Protein AF-A0A0R3VXF5-F1 (afdb_monomer_lite)

Foldseek 3Di:
DDDPPPVVVVVVVVVVVVCVVCVVVVVVVVVVVVVVVCCLPPPDDPVRNVVVVVVVVVVVVVCVVDPVVVVVVVVVVVVVVVVVVVVVVVVVLVVVLVVLVVPQDDDDPSVVVSVVVNLVSVLVVLVVCLVVPVVSCVCDVDVVSVVVVD

Sequence (150 aa):
MARHGGQAATHLEHQGCVIKLIYIYLIVFILAYAVVSCVYYFVLTADQQKQFESVVLYVFDFQQVIKVSFILGFYVQLVFSRFWEQFNSVPRIFTPTLAVAGAIQGEGRARAIRRTCERCMNANFIIEASRLCVAAKKRFPTTQHLAQAG

InterPro domains:
  IPR000615 Bestrophin [PTHR10736] (13-150)
  IPR021134 Bestrophin-like [PF01062] (13-150)

pLDDT: mean 84.78, std 11.74, range [46.62, 97.31]

Radius of gyration: 28.04 Å; chains: 1; bounding box: 59×54×79 Å

Secondary structure (DSSP, 8-state):
---SSHHHHHHHHHHHHHHHHHHHHHHHHHHHHHHHHHHHHHT--HHHHHHHHHHHHHHHHHHHHS-HHHHHHHHHHHHHHHHHHHHHHSHHHHHHHHHHHHHS-SSTHHHHHHHHHHHHHHHHHHHHHHHH-HHHHHH-SSHHHHHHH-

Structure (mmCIF, N/CA/C/O backbone):
data_AF-A0A0R3VXF5-F1
#
_entry.id   AF-A0A0R3VXF5-F1
#
loop_
_atom_site.group_PDB
_atom_site.id
_atom_site.type_symbol
_atom_site.label_atom_id
_atom_site.label_alt_id
_atom_site.label_comp_id
_atom_site.label_asym_id
_atom_site.label_entity_id
_atom_site.label_seq_id
_atom_site.pdbx_PDB_ins_code
_atom_site.Cartn_x
_atom_site.Cartn_y
_atom_site.Cartn_z
_atom_site.occupancy
_atom_site.B_iso_or_equiv
_atom_site.auth_seq_id
_atom_site.auth_comp_id
_atom_site.auth_asym_id
_atom_site.auth_atom_id
_atom_site.pdbx_PDB_model_num
ATOM 1 N N . MET A 1 1 ? 0.993 42.112 -11.423 1.00 46.62 1 MET A N 1
ATOM 2 C CA . MET A 1 1 ? -0.363 41.746 -10.957 1.00 46.62 1 MET A CA 1
ATOM 3 C C . MET A 1 1 ? -0.643 40.311 -11.401 1.00 46.62 1 MET A C 1
ATOM 5 O O . MET A 1 1 ? -0.413 40.017 -12.563 1.00 46.62 1 MET A O 1
ATOM 9 N N . ALA A 1 2 ? -1.089 39.460 -10.469 1.00 50.81 2 ALA A N 1
ATOM 10 C CA . ALA A 1 2 ? -1.597 38.085 -10.632 1.00 50.81 2 ALA A CA 1
ATOM 11 C C . ALA A 1 2 ? -0.622 36.936 -10.999 1.00 50.81 2 ALA A C 1
ATOM 13 O O . ALA A 1 2 ? -0.356 36.682 -12.168 1.00 50.81 2 ALA A O 1
ATOM 14 N N . ARG A 1 3 ? -0.233 36.139 -9.983 1.00 48.44 3 ARG A N 1
ATOM 15 C CA . ARG A 1 3 ? -0.295 34.653 -10.002 1.00 48.44 3 ARG A CA 1
ATOM 16 C C . ARG A 1 3 ? -0.059 34.035 -8.603 1.00 48.44 3 ARG A C 1
ATOM 18 O O . ARG A 1 3 ? 0.798 33.186 -8.421 1.00 48.44 3 ARG A O 1
ATOM 25 N N . HIS A 1 4 ? -0.849 34.437 -7.601 1.00 51.50 4 HIS A N 1
ATOM 26 C CA . HIS A 1 4 ? -0.850 33.792 -6.269 1.00 51.50 4 HIS A CA 1
ATOM 27 C C . HIS A 1 4 ? -1.860 32.627 -6.132 1.00 51.50 4 HIS A C 1
ATOM 29 O O . HIS A 1 4 ? -1.844 31.925 -5.131 1.00 51.50 4 HIS A O 1
ATOM 35 N N . GLY A 1 5 ? -2.711 32.369 -7.137 1.00 53.88 5 GLY A N 1
ATOM 36 C CA . GLY A 1 5 ? -3.764 31.338 -7.069 1.00 53.88 5 GLY A CA 1
ATOM 37 C C . GLY A 1 5 ? -3.374 29.923 -7.529 1.00 53.88 5 GLY A C 1
ATOM 38 O O . GLY A 1 5 ? -4.166 29.001 -7.376 1.00 53.88 5 GLY A O 1
ATOM 39 N N . GLY A 1 6 ? -2.179 29.725 -8.101 1.00 53.75 6 GLY A N 1
ATOM 40 C CA . GLY A 1 6 ? -1.786 28.439 -8.707 1.00 53.75 6 GLY A CA 1
ATOM 41 C C . GLY A 1 6 ? -1.271 27.382 -7.722 1.00 53.75 6 GLY A C 1
ATOM 42 O O . GLY A 1 6 ? -1.463 26.194 -7.949 1.00 53.75 6 GLY A O 1
ATOM 43 N N . GLN A 1 7 ? -0.651 27.797 -6.613 1.00 53.81 7 GLN A N 1
ATOM 44 C CA . GLN A 1 7 ? -0.104 26.871 -5.607 1.00 53.81 7 GLN A CA 1
ATOM 45 C C . GLN A 1 7 ? -1.183 26.276 -4.691 1.00 53.81 7 GLN A C 1
ATOM 47 O O . GLN A 1 7 ? -1.013 25.177 -4.171 1.00 53.81 7 GLN A O 1
ATOM 52 N N . ALA A 1 8 ? -2.309 26.973 -4.511 1.00 55.19 8 ALA A N 1
ATOM 53 C CA . ALA A 1 8 ? -3.413 26.479 -3.692 1.00 55.19 8 ALA A CA 1
ATOM 54 C C . ALA A 1 8 ? -4.160 25.317 -4.371 1.00 55.19 8 ALA A C 1
ATOM 56 O O . ALA A 1 8 ? -4.530 24.353 -3.706 1.00 55.19 8 ALA A O 1
ATOM 57 N N . ALA A 1 9 ? -4.335 25.369 -5.696 1.00 55.75 9 ALA A N 1
ATOM 58 C CA . ALA A 1 9 ? -5.044 24.331 -6.445 1.00 55.75 9 ALA A CA 1
ATOM 59 C C . ALA A 1 9 ? -4.281 22.996 -6.464 1.00 55.75 9 ALA A C 1
ATOM 61 O O . ALA A 1 9 ? -4.872 21.945 -6.219 1.00 55.75 9 ALA A O 1
ATOM 62 N N . THR A 1 10 ? -2.958 23.032 -6.658 1.00 55.94 10 THR A N 1
ATOM 63 C CA . THR A 1 10 ? -2.137 21.813 -6.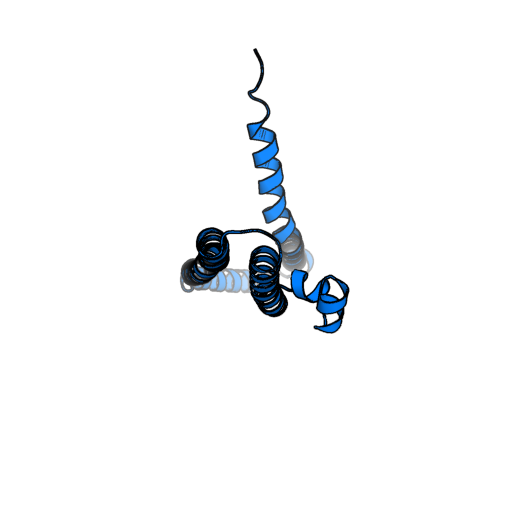655 1.00 55.94 10 THR A CA 1
ATOM 64 C C . THR A 1 10 ? -2.102 21.158 -5.277 1.00 55.94 10 THR A C 1
ATOM 66 O O . THR A 1 10 ? -2.159 19.934 -5.188 1.00 55.94 10 THR A O 1
ATOM 69 N N . HIS A 1 11 ? -2.077 21.935 -4.190 1.00 52.47 11 HIS A N 1
ATOM 70 C CA . HIS A 1 11 ? -2.110 21.376 -2.837 1.00 52.47 11 HIS A CA 1
ATOM 71 C C . HIS A 1 11 ? -3.432 20.638 -2.557 1.00 52.47 11 HIS A C 1
ATOM 73 O O . HIS A 1 11 ? -3.422 19.575 -1.941 1.00 52.47 11 HIS A O 1
ATOM 79 N N . LEU A 1 12 ? -4.563 21.145 -3.061 1.00 54.62 12 LEU A N 1
ATOM 80 C CA . LEU A 1 12 ? -5.878 20.520 -2.880 1.00 54.62 12 LEU A CA 1
ATOM 81 C C . LEU A 1 12 ? -6.030 19.209 -3.669 1.00 54.62 12 LEU A C 1
ATOM 83 O O . LEU A 1 12 ? -6.577 18.243 -3.136 1.00 54.62 12 LEU A O 1
ATOM 87 N N . GLU A 1 13 ? -5.493 19.129 -4.890 1.00 59.06 13 GLU A N 1
ATOM 88 C CA . GLU A 1 13 ? -5.528 17.890 -5.686 1.00 59.06 13 GLU A CA 1
ATOM 89 C C . GLU A 1 13 ? -4.752 16.742 -5.019 1.00 59.06 13 GLU A C 1
ATOM 91 O O . GLU A 1 13 ? -5.210 15.597 -5.011 1.00 59.06 13 GLU A O 1
ATOM 96 N N . HIS A 1 14 ? -3.609 17.040 -4.391 1.00 57.66 14 HIS A N 1
ATOM 97 C CA . HIS A 1 14 ? -2.786 16.026 -3.723 1.00 57.66 14 HIS A CA 1
ATOM 98 C C . HIS A 1 14 ? -3.390 15.571 -2.385 1.00 57.66 14 HIS A C 1
ATOM 100 O O . HIS A 1 14 ? -3.368 14.379 -2.070 1.00 57.66 14 HIS A O 1
ATOM 106 N N . GLN A 1 15 ? -3.993 16.491 -1.624 1.00 54.44 15 GLN A N 1
ATOM 107 C CA . GLN A 1 15 ? -4.691 16.179 -0.367 1.00 54.44 15 GLN A CA 1
ATOM 108 C C . GLN A 1 15 ? -5.935 15.304 -0.607 1.00 54.44 15 GLN A C 1
ATOM 110 O O . GLN A 1 15 ? -6.262 14.441 0.211 1.00 54.44 15 GLN A O 1
ATOM 115 N N . GLY A 1 16 ? -6.579 15.444 -1.770 1.00 61.41 16 GLY A N 1
ATOM 116 C CA . GLY A 1 16 ? -7.698 14.595 -2.175 1.00 61.41 16 GLY A CA 1
ATOM 117 C C . GLY A 1 16 ? -7.328 13.119 -2.367 1.00 61.41 16 GLY A C 1
ATOM 118 O O . GLY A 1 16 ? -8.167 12.252 -2.140 1.00 61.41 16 GLY A O 1
ATOM 119 N N . CYS A 1 17 ? -6.082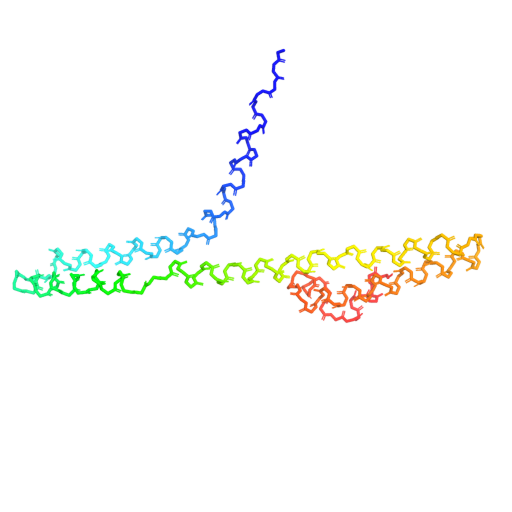 12.798 -2.730 1.00 72.81 17 CYS A N 1
ATOM 120 C CA . CYS A 1 17 ? -5.665 11.421 -3.015 1.00 72.81 17 CYS A CA 1
ATOM 121 C C . CYS A 1 17 ? -5.598 10.547 -1.751 1.00 72.81 17 CYS A C 1
ATOM 123 O O . CYS A 1 17 ? -6.155 9.448 -1.725 1.00 72.81 17 CYS A O 1
ATOM 125 N N . VAL A 1 18 ? -4.977 11.051 -0.679 1.00 83.06 18 VAL A N 1
ATOM 126 C CA . VAL A 1 18 ? -4.843 10.299 0.584 1.00 83.06 18 VAL A CA 1
ATOM 127 C C . VAL A 1 18 ? -6.204 10.129 1.255 1.00 83.06 18 VAL A C 1
ATOM 129 O O . VAL A 1 18 ? -6.552 9.026 1.676 1.00 83.06 18 VAL A O 1
ATOM 132 N N . ILE A 1 19 ? -7.015 11.193 1.283 1.00 83.94 19 ILE A N 1
ATOM 133 C CA . ILE A 1 19 ? -8.373 11.136 1.836 1.00 83.94 19 ILE A CA 1
ATOM 134 C C . ILE A 1 19 ? -9.225 10.139 1.038 1.00 83.94 19 ILE A C 1
ATOM 136 O O . ILE A 1 19 ? -9.903 9.303 1.628 1.00 83.94 19 ILE A O 1
ATOM 140 N N . LYS A 1 20 ? -9.122 10.133 -0.298 1.00 85.88 20 LYS A N 1
ATOM 141 C CA . LYS A 1 20 ? -9.811 9.162 -1.165 1.00 85.88 20 LYS A CA 1
ATOM 142 C C . LYS A 1 20 ? -9.334 7.716 -0.974 1.00 85.88 20 LYS A C 1
ATOM 144 O O . LYS A 1 20 ? -10.082 6.797 -1.295 1.00 85.88 20 LYS A O 1
ATOM 149 N N . LEU A 1 21 ? -8.133 7.490 -0.444 1.00 86.81 21 LEU A N 1
ATOM 150 C CA . LEU A 1 21 ? -7.652 6.150 -0.104 1.00 86.81 21 LEU A CA 1
ATOM 151 C C . LEU A 1 21 ? -8.198 5.667 1.250 1.00 86.81 21 LEU A C 1
ATOM 153 O O . LEU A 1 21 ? -8.519 4.489 1.393 1.00 86.81 21 LEU A O 1
ATOM 157 N N . ILE A 1 22 ? -8.328 6.567 2.230 1.00 93.00 22 ILE A N 1
ATOM 158 C CA . ILE A 1 22 ? -8.699 6.205 3.606 1.00 93.00 22 ILE A CA 1
ATOM 159 C C . ILE A 1 22 ? -10.200 6.344 3.916 1.00 93.00 22 ILE A C 1
ATOM 161 O O . ILE A 1 22 ? -10.668 5.771 4.898 1.00 93.00 22 ILE A O 1
ATOM 165 N N . TYR A 1 23 ? -10.978 7.062 3.093 1.00 91.50 23 TYR A N 1
ATOM 166 C CA . TYR A 1 23 ? -12.364 7.418 3.437 1.00 91.50 23 TYR A CA 1
ATOM 167 C C . TYR A 1 23 ? -13.268 6.208 3.720 1.00 91.50 23 TYR A C 1
ATOM 169 O O . TYR A 1 23 ? -14.090 6.277 4.628 1.00 91.50 23 TYR A O 1
ATOM 177 N N . ILE A 1 24 ? -13.104 5.091 2.996 1.00 92.44 24 ILE A N 1
ATOM 178 C CA . ILE A 1 24 ? -13.904 3.873 3.224 1.00 92.44 24 ILE A CA 1
ATOM 179 C C . ILE A 1 24 ? -13.645 3.334 4.633 1.00 92.44 24 ILE A C 1
ATOM 181 O O . ILE A 1 24 ? -14.587 3.029 5.358 1.00 92.44 24 ILE A O 1
ATOM 185 N N . TYR A 1 25 ? -12.377 3.274 5.045 1.00 94.31 25 TYR A N 1
ATOM 186 C CA . TYR A 1 25 ? -11.994 2.813 6.378 1.00 94.31 25 TYR A CA 1
ATOM 187 C C . TYR A 1 25 ? -12.520 3.746 7.472 1.00 94.31 25 TYR A C 1
ATOM 189 O O . TYR A 1 25 ? -13.001 3.267 8.495 1.00 94.31 25 TYR A O 1
ATOM 197 N N . LEU A 1 26 ? -12.498 5.065 7.242 1.00 93.06 26 LEU A N 1
ATOM 198 C CA . LEU A 1 26 ? -13.064 6.044 8.176 1.00 93.06 26 LEU A CA 1
ATOM 199 C C . LEU A 1 26 ? -14.578 5.885 8.335 1.00 93.06 26 LEU A C 1
ATOM 201 O O . LEU A 1 26 ? -15.071 5.896 9.458 1.00 93.06 26 LEU A O 1
ATOM 205 N N . ILE A 1 27 ? -15.316 5.702 7.237 1.00 95.44 27 ILE A N 1
ATOM 206 C CA . ILE A 1 27 ? -16.767 5.484 7.292 1.00 95.44 27 ILE A CA 1
ATOM 207 C C . ILE A 1 27 ? -17.079 4.203 8.067 1.00 95.44 27 ILE A C 1
ATOM 209 O O . ILE A 1 27 ? -17.914 4.226 8.966 1.00 95.44 27 ILE A O 1
ATOM 213 N N . VAL A 1 28 ? -16.384 3.103 7.766 1.00 96.62 28 VAL A N 1
ATOM 214 C CA . VAL A 1 28 ? -16.557 1.834 8.489 1.00 96.62 28 VAL A CA 1
ATOM 215 C C . VAL A 1 28 ? -16.249 2.005 9.980 1.00 96.62 28 VAL A C 1
ATOM 217 O O . VAL A 1 28 ? -17.002 1.504 10.812 1.00 96.62 28 VAL A O 1
ATOM 220 N N . PHE A 1 29 ? -15.200 2.754 10.332 1.00 95.25 29 PHE A N 1
ATOM 221 C CA . PHE A 1 29 ? -14.848 3.038 11.723 1.00 95.25 29 PHE A CA 1
ATOM 222 C C . PHE A 1 29 ? -15.927 3.856 12.445 1.00 95.25 29 PHE A C 1
ATOM 224 O O . PHE A 1 29 ? -16.340 3.487 13.542 1.00 95.25 29 PHE A O 1
ATOM 231 N N . ILE A 1 30 ? -16.426 4.928 11.821 1.00 96.56 30 ILE A N 1
ATOM 232 C CA . ILE A 1 30 ? -17.493 5.767 12.386 1.00 96.56 30 ILE A CA 1
ATOM 233 C C . ILE A 1 30 ? -18.775 4.952 12.570 1.00 96.56 30 ILE A C 1
ATOM 235 O O . ILE A 1 30 ? -19.412 5.056 13.614 1.00 96.56 30 ILE A O 1
ATOM 239 N N . LEU A 1 31 ? -19.140 4.118 11.594 1.00 97.31 31 LEU A N 1
ATOM 240 C CA . LEU A 1 31 ? -20.314 3.250 11.689 1.00 97.31 31 LEU A CA 1
ATOM 241 C C . LEU A 1 31 ? -20.167 2.223 12.813 1.00 97.31 31 LEU A C 1
ATOM 243 O O . LEU A 1 31 ? -21.087 2.064 13.609 1.00 97.31 31 LEU A O 1
ATOM 247 N N . ALA A 1 32 ? -19.016 1.559 12.919 1.00 97.06 32 ALA A N 1
ATOM 248 C CA . ALA A 1 32 ? -18.755 0.611 13.999 1.00 97.06 32 ALA A CA 1
ATOM 249 C C . ALA A 1 32 ? -18.807 1.295 15.374 1.00 97.06 32 ALA A C 1
ATOM 251 O O . ALA A 1 32 ? -19.448 0.784 16.290 1.00 97.06 32 ALA A O 1
ATOM 252 N N . TYR A 1 33 ? -18.194 2.476 15.504 1.00 95.75 33 TYR A N 1
ATOM 253 C CA . TYR A 1 33 ? -18.251 3.272 16.727 1.00 95.75 33 TYR A CA 1
ATOM 254 C C . TYR A 1 33 ? -19.691 3.664 17.071 1.00 95.75 33 TYR A C 1
ATOM 256 O O . TYR A 1 33 ? -20.127 3.447 18.197 1.00 95.75 33 TYR A O 1
ATOM 264 N N . ALA A 1 34 ? -20.459 4.150 16.093 1.00 96.44 34 ALA A N 1
ATOM 265 C CA . ALA A 1 34 ? -21.860 4.507 16.279 1.00 96.44 34 ALA A CA 1
ATOM 266 C C . ALA A 1 34 ? -22.707 3.305 16.721 1.00 96.44 34 ALA A C 1
ATOM 268 O O . ALA A 1 34 ? -23.526 3.449 17.622 1.00 96.44 34 ALA A O 1
ATOM 269 N N . VAL A 1 35 ? -22.482 2.112 16.156 1.00 96.38 35 VAL A N 1
ATOM 270 C CA . VAL A 1 35 ? -23.159 0.877 16.588 1.00 96.38 35 VAL A CA 1
ATOM 271 C C . VAL A 1 35 ? -22.842 0.565 18.049 1.00 96.38 35 VAL A C 1
ATOM 273 O O . VAL A 1 35 ? -23.762 0.313 18.825 1.00 96.38 35 VAL A O 1
ATOM 276 N N . VAL A 1 36 ? -21.570 0.630 18.453 1.00 94.75 36 VAL A N 1
ATOM 277 C CA . VAL A 1 36 ? -21.167 0.407 19.852 1.00 94.75 36 VAL A CA 1
ATOM 278 C C . VAL A 1 36 ? -21.802 1.448 20.778 1.00 94.75 36 VAL A C 1
ATOM 280 O O . VAL A 1 36 ? -22.346 1.083 21.819 1.00 94.75 36 VAL A O 1
ATOM 283 N N . SER A 1 37 ? -21.812 2.724 20.385 1.00 94.38 37 SER A N 1
ATOM 284 C CA . SER A 1 37 ? -22.488 3.787 21.135 1.00 94.38 37 SER A CA 1
ATOM 285 C C . SER A 1 37 ? -23.993 3.535 21.252 1.00 94.38 37 SER A C 1
ATOM 287 O O . SER A 1 37 ? -24.546 3.657 22.341 1.00 94.38 37 SER A O 1
ATOM 289 N N . CYS A 1 38 ? -24.666 3.129 20.173 1.00 95.06 38 CYS A N 1
ATOM 290 C CA . CYS A 1 38 ? -26.086 2.787 20.207 1.00 95.06 38 CYS A CA 1
ATOM 291 C C . CYS A 1 38 ? -26.368 1.616 21.156 1.00 95.06 38 CYS A C 1
ATOM 293 O O . CYS A 1 38 ? -27.328 1.679 21.919 1.00 95.06 38 CYS A O 1
ATOM 295 N N . VAL A 1 39 ? -25.531 0.575 21.161 1.00 94.31 39 VAL A N 1
ATOM 296 C CA . VAL A 1 39 ? -25.669 -0.548 22.102 1.00 94.31 39 VAL A CA 1
ATOM 297 C C . VAL A 1 39 ? -25.496 -0.070 23.547 1.00 94.31 39 VAL A C 1
ATOM 299 O O . VAL A 1 39 ? -26.319 -0.407 24.398 1.00 94.31 39 VAL A O 1
ATOM 302 N N . TYR A 1 40 ? -24.488 0.761 23.825 1.00 93.06 40 TYR A N 1
ATOM 303 C CA . TYR A 1 40 ? -24.253 1.306 25.166 1.00 93.06 40 TYR A CA 1
ATOM 304 C C . TYR A 1 40 ? -25.434 2.152 25.674 1.00 93.06 40 TYR A C 1
ATOM 306 O O . TYR A 1 40 ? -25.841 1.994 26.825 1.00 93.06 40 TYR A O 1
ATOM 314 N N . TYR A 1 41 ? -26.007 3.013 24.823 1.00 91.12 41 TYR A N 1
ATOM 315 C CA . TYR A 1 41 ? -27.084 3.930 25.217 1.00 91.12 41 TYR A CA 1
ATOM 316 C C . TYR A 1 41 ? -28.486 3.308 25.222 1.00 91.12 41 TYR A C 1
ATOM 318 O O . TYR A 1 41 ? -29.282 3.650 26.092 1.00 91.12 41 TYR A O 1
ATOM 326 N N . PHE A 1 42 ? -28.818 2.438 24.263 1.00 91.75 42 PHE A N 1
ATOM 327 C CA . PHE A 1 42 ? -30.192 1.940 24.092 1.00 91.75 42 PHE A CA 1
ATOM 328 C C . PHE A 1 42 ? -30.423 0.524 24.627 1.00 91.75 42 PHE A C 1
ATOM 330 O O . PHE A 1 42 ? -31.572 0.161 24.867 1.00 91.75 42 PHE A O 1
ATOM 337 N N . VAL A 1 43 ? -29.373 -0.288 24.785 1.00 91.88 43 VAL A N 1
ATOM 338 C CA . VAL A 1 43 ? -29.514 -1.718 25.124 1.00 91.88 43 VAL A CA 1
ATOM 339 C C . VAL A 1 43 ? -28.986 -2.032 26.523 1.00 91.88 43 VAL A C 1
ATOM 341 O O . VAL A 1 43 ? -29.528 -2.897 27.209 1.00 91.88 43 VAL A O 1
ATOM 344 N N . LEU A 1 44 ? -27.923 -1.353 26.952 1.00 88.62 44 LEU A N 1
ATOM 345 C CA . LEU A 1 44 ? -27.159 -1.742 28.130 1.00 88.62 44 LEU A CA 1
ATOM 346 C C . LEU A 1 44 ? -27.767 -1.191 29.432 1.00 88.62 44 LEU A C 1
ATOM 348 O O . LEU A 1 44 ? -28.054 -0.003 29.548 1.00 88.62 44 LEU A O 1
ATOM 352 N N . THR A 1 45 ? -27.935 -2.056 30.436 1.00 91.75 45 THR A N 1
ATOM 353 C CA . THR A 1 45 ? -28.424 -1.658 31.774 1.00 91.75 45 THR A CA 1
ATOM 354 C C . THR A 1 45 ? -27.287 -1.057 32.618 1.00 91.75 45 THR A C 1
ATOM 356 O O . THR A 1 45 ? -26.116 -1.324 32.352 1.00 91.75 45 THR A O 1
ATOM 359 N N . ALA A 1 46 ? -27.600 -0.285 33.666 1.00 89.81 46 ALA A N 1
ATOM 360 C CA . ALA A 1 46 ? -26.618 0.435 34.493 1.00 89.81 46 ALA A CA 1
ATOM 361 C C . ALA A 1 46 ? -25.456 -0.434 35.028 1.00 89.81 46 ALA A C 1
ATOM 363 O O . ALA A 1 46 ? -24.303 -0.006 35.013 1.00 89.81 46 ALA A O 1
ATOM 364 N N . ASP A 1 47 ? -25.723 -1.672 35.460 1.00 90.75 47 ASP A N 1
ATOM 365 C CA . ASP A 1 47 ? -24.663 -2.579 35.930 1.00 90.75 47 ASP A CA 1
ATOM 366 C C . ASP A 1 47 ? -23.762 -3.079 34.793 1.00 90.75 47 ASP A C 1
ATOM 368 O O . ASP A 1 47 ? -22.550 -3.219 34.960 1.00 90.75 47 ASP A O 1
ATOM 372 N N . GLN A 1 48 ? -24.334 -3.301 33.609 1.00 90.12 48 GLN A N 1
ATOM 373 C CA . GLN A 1 48 ? -23.588 -3.721 32.425 1.00 90.12 48 GLN A CA 1
ATOM 374 C C . GLN A 1 48 ? -22.744 -2.574 31.845 1.00 90.12 48 GLN A C 1
ATOM 376 O O . GLN A 1 48 ? -21.646 -2.823 31.348 1.00 90.12 48 GLN A O 1
ATOM 381 N N . GLN A 1 49 ? -23.200 -1.321 31.959 1.00 92.12 49 GLN A N 1
ATOM 382 C CA . GLN A 1 49 ? -22.420 -0.138 31.575 1.00 92.12 49 GLN A CA 1
ATOM 383 C C . GLN A 1 49 ? -21.131 -0.011 32.396 1.00 92.12 49 GLN A C 1
ATOM 385 O O . GLN A 1 49 ? -20.067 0.199 31.818 1.00 92.12 49 GLN A O 1
ATOM 390 N N . LYS A 1 50 ? -21.182 -0.257 33.713 1.00 92.81 50 LYS A N 1
ATOM 391 C CA . LYS A 1 50 ? -19.979 -0.265 34.569 1.00 92.81 50 LYS A CA 1
ATOM 392 C C . LYS A 1 50 ? -18.958 -1.322 34.147 1.00 92.81 50 LYS A C 1
ATOM 394 O O . LYS A 1 50 ? -17.757 -1.064 34.143 1.00 92.81 50 LYS A O 1
ATOM 399 N N . GLN A 1 51 ? -19.428 -2.517 33.784 1.00 92.19 51 GLN A N 1
ATOM 400 C CA . GLN A 1 51 ? -18.548 -3.577 33.282 1.00 92.19 51 GLN A CA 1
ATOM 401 C C . GLN A 1 51 ? -17.918 -3.178 31.942 1.00 92.19 51 GLN A C 1
ATOM 403 O O . GLN A 1 51 ? -16.719 -3.363 31.743 1.00 92.19 51 GLN A O 1
ATOM 408 N N . PHE A 1 52 ? -18.697 -2.569 31.046 1.00 92.38 52 PHE A N 1
ATOM 409 C CA . PHE A 1 52 ? -18.197 -2.064 29.769 1.00 92.38 52 PHE A CA 1
ATOM 410 C C . PHE A 1 52 ? -17.124 -0.979 29.950 1.00 92.38 52 PHE A C 1
ATOM 412 O O . PHE A 1 52 ? -16.084 -1.035 29.297 1.00 92.38 52 PHE A O 1
ATOM 419 N N . GLU A 1 53 ? -17.318 -0.039 30.875 1.00 92.44 53 GLU A N 1
ATOM 420 C CA . GLU A 1 53 ? -16.328 1.000 31.194 1.00 92.44 53 GLU A CA 1
ATOM 421 C C . GLU A 1 53 ? -15.003 0.411 31.688 1.00 92.44 53 GLU A C 1
ATOM 423 O O . GLU A 1 53 ? -13.934 0.842 31.252 1.00 92.44 53 GLU A O 1
ATOM 428 N N . SER A 1 54 ? -15.056 -0.626 32.529 1.00 93.25 54 SER A N 1
ATOM 429 C CA . SER A 1 54 ? -13.852 -1.334 32.978 1.00 93.25 54 SER A CA 1
ATOM 430 C C . SER A 1 54 ? -13.089 -1.971 31.809 1.00 93.25 54 SER A C 1
ATOM 432 O O . SER A 1 54 ? -11.863 -1.858 31.742 1.00 93.25 54 SER A O 1
ATOM 434 N N . VAL A 1 55 ? -13.800 -2.568 30.846 1.00 93.19 55 VAL A N 1
ATOM 435 C CA . VAL A 1 55 ? -13.193 -3.136 29.631 1.00 93.19 55 VAL A CA 1
ATOM 436 C C . VAL A 1 55 ? -12.562 -2.047 28.761 1.00 93.19 55 VAL A C 1
ATOM 438 O O . VAL A 1 55 ? -11.447 -2.224 28.274 1.00 93.19 55 VAL A O 1
ATOM 441 N N . VAL A 1 56 ? -13.230 -0.904 28.581 1.00 93.06 56 VAL A N 1
ATOM 442 C CA . VAL A 1 56 ? -12.690 0.216 27.791 1.00 93.06 56 VAL A CA 1
ATOM 443 C C . VAL A 1 56 ? -11.407 0.763 28.416 1.00 93.06 56 VAL A C 1
ATOM 445 O O . VAL A 1 56 ? -10.435 0.993 27.696 1.00 93.06 56 VAL A O 1
ATOM 448 N N . LEU A 1 57 ? -11.367 0.920 29.742 1.00 92.62 57 LEU A N 1
ATOM 449 C CA . LEU A 1 57 ? -10.163 1.352 30.455 1.00 92.62 57 LEU A CA 1
ATOM 450 C C . LEU A 1 57 ? -9.011 0.352 30.296 1.00 92.62 57 LEU A C 1
ATOM 452 O O . LEU A 1 57 ? -7.878 0.764 30.054 1.00 92.62 57 LEU A O 1
ATOM 456 N N . TYR A 1 58 ? -9.300 -0.951 30.352 1.00 90.81 58 TYR A N 1
ATOM 457 C CA . TYR A 1 58 ? -8.300 -1.991 30.101 1.00 90.81 58 TYR A CA 1
ATOM 458 C C . TYR A 1 58 ? -7.722 -1.910 28.678 1.00 90.81 58 TYR A C 1
ATOM 460 O O . TYR A 1 58 ? -6.507 -1.967 28.485 1.00 90.81 58 TYR A O 1
ATOM 468 N N . VAL A 1 59 ? -8.579 -1.723 27.670 1.00 90.88 59 VAL A N 1
ATOM 469 C CA . VAL A 1 59 ? -8.140 -1.566 26.274 1.00 90.88 59 VAL A CA 1
ATOM 470 C C . VAL A 1 59 ? -7.323 -0.284 26.089 1.00 90.88 59 VAL A C 1
ATOM 472 O O . VAL A 1 59 ? -6.334 -0.300 25.355 1.00 90.88 59 VAL A O 1
ATOM 475 N N . PHE A 1 60 ? -7.697 0.812 26.755 1.00 89.19 60 PHE A N 1
ATOM 476 C CA . PHE A 1 60 ? -6.959 2.076 26.698 1.00 89.19 60 PHE A CA 1
ATOM 477 C C . PHE A 1 60 ? -5.529 1.937 27.236 1.00 89.19 60 PHE A C 1
ATOM 479 O O . PHE A 1 60 ? -4.591 2.420 26.601 1.00 89.19 60 PHE A O 1
ATOM 486 N N . ASP A 1 61 ? -5.348 1.235 28.354 1.00 88.69 61 ASP A N 1
ATOM 487 C CA . ASP A 1 61 ? -4.021 0.979 28.924 1.00 88.69 61 ASP A CA 1
ATOM 488 C C . ASP A 1 61 ? -3.172 0.095 27.990 1.00 88.69 61 ASP A C 1
ATOM 490 O O . ASP A 1 61 ? -2.024 0.408 27.664 1.00 88.69 61 ASP A O 1
ATOM 494 N N . PHE A 1 62 ? -3.778 -0.951 27.420 1.00 85.56 62 PHE A N 1
ATOM 495 C CA . PHE A 1 62 ? -3.109 -1.837 26.466 1.00 85.56 62 PHE A CA 1
ATOM 496 C C . PHE A 1 62 ? -2.656 -1.124 25.176 1.00 85.56 62 PHE A C 1
ATOM 498 O O . PHE A 1 62 ? -1.591 -1.438 24.633 1.00 85.56 62 PHE A O 1
ATOM 505 N N . GLN A 1 63 ? -3.416 -0.133 24.692 1.00 83.88 63 GLN A N 1
ATOM 506 C CA . GLN A 1 63 ? -3.027 0.692 23.537 1.00 83.88 63 GLN A CA 1
ATOM 507 C C . GLN A 1 63 ? -1.722 1.468 23.776 1.00 83.88 63 GLN A C 1
ATOM 509 O O . GLN A 1 63 ? -0.988 1.720 22.821 1.00 83.88 63 GLN A O 1
ATOM 514 N N . GLN A 1 64 ? -1.395 1.831 25.021 1.00 78.50 64 GLN A N 1
ATOM 515 C CA . GLN A 1 64 ? -0.131 2.513 25.326 1.00 78.50 64 GLN A CA 1
ATOM 516 C C . GLN A 1 64 ? 1.072 1.563 25.322 1.00 78.50 64 GLN A C 1
ATOM 518 O O . GLN A 1 64 ? 2.186 1.972 24.980 1.00 78.50 64 GLN A O 1
ATOM 523 N N . VAL A 1 65 ? 0.847 0.291 25.666 1.00 74.81 65 VAL A N 1
ATOM 524 C CA . VAL A 1 65 ? 1.885 -0.748 25.710 1.00 74.81 65 VAL A CA 1
ATOM 525 C C . VAL A 1 65 ? 2.343 -1.126 24.300 1.00 74.81 65 VAL A C 1
ATOM 527 O O . VAL A 1 65 ? 3.545 -1.200 24.033 1.00 74.81 65 VAL A O 1
ATOM 530 N N . ILE A 1 66 ? 1.409 -1.313 23.361 1.00 76.06 66 ILE A N 1
ATOM 531 C CA . ILE A 1 66 ? 1.742 -1.605 21.962 1.00 76.06 66 ILE A CA 1
ATOM 532 C C . ILE A 1 66 ? 1.856 -0.297 21.185 1.00 76.06 66 ILE A C 1
ATOM 534 O O . ILE A 1 66 ? 0.884 0.223 20.643 1.00 76.06 66 ILE A O 1
ATOM 538 N N . LYS A 1 67 ? 3.083 0.215 21.051 1.00 78.81 67 LYS A N 1
ATOM 539 C CA . LYS A 1 67 ? 3.378 1.361 20.178 1.00 78.81 67 LYS A CA 1
ATOM 540 C C . LYS A 1 67 ? 3.261 0.960 18.703 1.00 78.81 67 LYS A C 1
ATOM 542 O O . LYS A 1 67 ? 4.267 0.782 18.020 1.00 78.81 67 LYS A O 1
ATOM 547 N N . VAL A 1 68 ? 2.037 0.848 18.188 1.00 85.44 68 VAL A N 1
ATOM 548 C CA . VAL A 1 68 ? 1.753 0.541 16.772 1.00 85.44 68 VAL A CA 1
ATOM 549 C C . VAL A 1 68 ? 2.487 1.511 15.841 1.00 85.44 68 VAL A C 1
ATOM 551 O O . VAL A 1 68 ? 3.040 1.099 14.823 1.00 85.44 68 VAL A O 1
ATOM 554 N N . SER A 1 69 ? 2.594 2.782 16.239 1.00 86.06 69 SER A N 1
ATOM 555 C CA . SER A 1 69 ? 3.323 3.820 15.504 1.00 86.06 69 SER A CA 1
ATOM 556 C C . SER A 1 69 ? 4.795 3.480 15.265 1.00 86.06 69 SER A C 1
ATOM 558 O O . SER A 1 69 ? 5.342 3.852 14.231 1.00 86.06 69 SER A O 1
ATOM 560 N N . PHE A 1 70 ? 5.439 2.753 16.185 1.00 88.06 70 PHE A N 1
ATOM 561 C CA . PHE A 1 70 ? 6.828 2.324 16.025 1.00 88.06 70 PHE A CA 1
ATOM 562 C C . PHE A 1 70 ? 6.942 1.311 14.885 1.00 88.06 70 PHE A C 1
ATOM 564 O O . PHE A 1 70 ? 7.675 1.545 13.929 1.00 88.06 70 PHE A O 1
ATOM 571 N N . ILE A 1 71 ? 6.150 0.235 14.936 1.00 91.25 71 ILE A N 1
ATOM 572 C CA . ILE A 1 71 ? 6.133 -0.823 13.913 1.00 91.25 71 ILE A CA 1
ATOM 573 C C . ILE A 1 71 ? 5.755 -0.248 12.546 1.00 91.25 71 ILE A C 1
ATOM 575 O O . ILE A 1 71 ? 6.414 -0.542 11.548 1.00 91.25 71 ILE A O 1
ATOM 579 N N . LEU A 1 72 ? 4.731 0.608 12.503 1.00 90.19 72 LEU A N 1
ATOM 580 C CA . LEU A 1 72 ? 4.311 1.280 11.278 1.00 90.19 72 LEU A CA 1
ATOM 581 C C . LEU A 1 72 ? 5.439 2.151 10.708 1.00 90.19 72 LEU A C 1
ATOM 583 O O . LEU A 1 72 ? 5.662 2.136 9.501 1.00 90.19 72 LEU A O 1
ATOM 587 N N . GLY A 1 73 ? 6.194 2.841 11.567 1.00 90.94 73 GLY 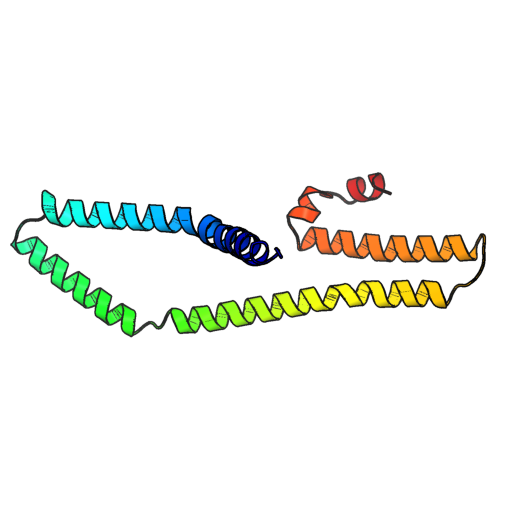A N 1
ATOM 588 C CA . GLY A 1 73 ? 7.381 3.600 11.180 1.00 90.94 73 GLY A CA 1
ATOM 589 C C . GLY A 1 73 ? 8.449 2.736 10.502 1.00 90.94 73 GLY A C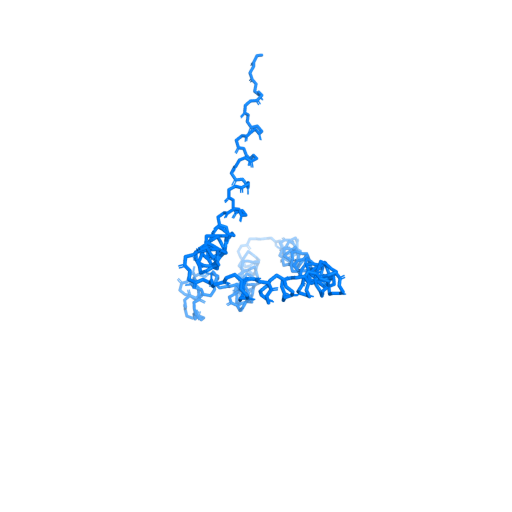 1
ATOM 590 O O . GLY A 1 73 ? 8.905 3.085 9.413 1.00 90.94 73 GLY A O 1
ATOM 591 N N . PHE A 1 74 ? 8.802 1.576 11.076 1.00 92.75 74 PHE A N 1
ATOM 592 C CA . PHE A 1 74 ? 9.734 0.638 10.422 1.00 92.75 74 PHE A CA 1
ATOM 593 C C . PHE A 1 74 ? 9.193 0.117 9.102 1.00 92.75 74 PHE A C 1
ATOM 595 O O . PHE A 1 74 ? 9.935 0.034 8.124 1.00 92.75 74 PHE A O 1
ATOM 602 N N . TYR A 1 75 ? 7.909 -0.233 9.068 1.00 94.38 75 TYR A N 1
ATOM 603 C CA . TYR A 1 75 ? 7.282 -0.758 7.867 1.00 94.38 75 TYR A CA 1
ATOM 604 C C . TYR A 1 75 ? 7.324 0.264 6.728 1.00 94.38 75 TYR A C 1
ATOM 606 O O . TYR A 1 75 ? 7.792 -0.049 5.635 1.00 94.38 75 TYR A O 1
ATOM 614 N N . VAL A 1 76 ? 6.909 1.506 6.994 1.00 95.31 76 VAL A N 1
ATOM 615 C CA . VAL A 1 76 ? 6.939 2.593 6.007 1.00 95.31 76 VAL A CA 1
ATOM 616 C C . VAL A 1 76 ? 8.368 2.867 5.546 1.00 95.31 76 VAL A C 1
ATOM 618 O O . VAL A 1 76 ? 8.595 2.990 4.345 1.00 95.31 76 VAL A O 1
ATOM 621 N N . GLN A 1 77 ? 9.343 2.891 6.460 1.00 94.56 77 GLN A N 1
ATOM 622 C CA . GLN A 1 77 ? 10.748 3.093 6.104 1.00 94.56 77 GLN A CA 1
ATOM 623 C C . GLN A 1 77 ? 11.282 1.979 5.190 1.00 94.56 77 GLN A C 1
ATOM 625 O O . GLN A 1 77 ? 11.976 2.257 4.210 1.00 94.56 77 GLN A O 1
ATOM 630 N N . LEU A 1 78 ? 10.939 0.721 5.474 1.00 94.56 78 LEU A N 1
ATOM 631 C CA . LEU A 1 78 ? 11.324 -0.422 4.648 1.00 94.56 78 LEU A CA 1
ATOM 632 C C . LEU A 1 78 ? 10.687 -0.342 3.257 1.00 94.56 78 LEU A C 1
ATOM 634 O O . LEU A 1 78 ? 11.384 -0.496 2.252 1.00 94.56 78 LEU A O 1
ATOM 638 N N . VAL A 1 79 ? 9.383 -0.062 3.183 1.00 94.88 79 VAL A N 1
ATOM 639 C CA . VAL A 1 79 ? 8.662 0.101 1.911 1.00 94.88 79 VAL A CA 1
ATOM 640 C C . VAL A 1 79 ? 9.255 1.251 1.098 1.00 94.88 79 VAL A C 1
ATOM 642 O O . VAL A 1 79 ? 9.498 1.091 -0.098 1.00 94.88 79 VAL A O 1
ATOM 645 N N . PHE A 1 80 ? 9.548 2.382 1.741 1.00 94.75 80 PHE A N 1
ATOM 646 C CA . PHE A 1 80 ? 10.162 3.534 1.089 1.00 94.75 80 PHE A C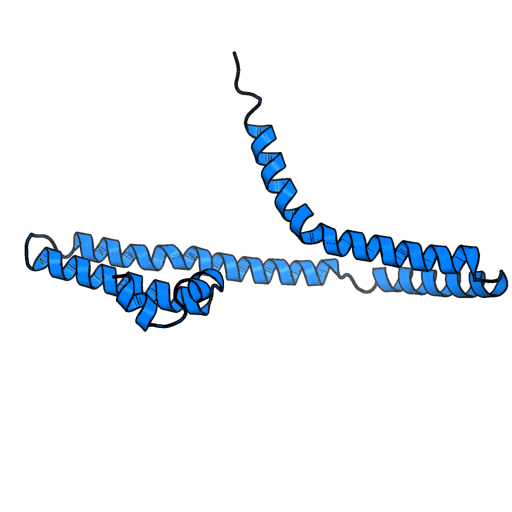A 1
ATOM 647 C C . PHE A 1 80 ? 11.555 3.207 0.545 1.00 94.75 80 PHE A C 1
ATOM 649 O O . PHE A 1 80 ? 11.851 3.535 -0.600 1.00 94.75 80 PHE A O 1
ATOM 656 N N . SER A 1 81 ? 12.390 2.504 1.315 1.00 93.31 81 SER A N 1
ATOM 657 C CA . SER A 1 81 ? 13.720 2.073 0.868 1.00 93.31 81 SER A CA 1
ATOM 658 C C . SER A 1 81 ? 13.644 1.185 -0.377 1.00 93.31 81 SER A C 1
ATOM 660 O O . SER A 1 81 ? 14.346 1.444 -1.354 1.00 93.31 81 SER A O 1
ATOM 662 N N . ARG A 1 82 ? 12.747 0.194 -0.392 1.00 89.69 82 ARG A N 1
ATOM 663 C CA . ARG A 1 82 ? 12.533 -0.682 -1.555 1.00 89.69 82 ARG A CA 1
ATOM 664 C C . ARG A 1 82 ? 12.000 0.084 -2.765 1.00 89.69 82 ARG A C 1
ATOM 666 O O . ARG A 1 82 ? 12.476 -0.111 -3.881 1.00 89.69 82 ARG A O 1
ATOM 673 N N . PHE A 1 83 ? 11.041 0.983 -2.550 1.00 88.88 83 PHE A N 1
ATOM 674 C CA . PHE A 1 83 ? 10.531 1.857 -3.604 1.00 88.88 83 PHE A CA 1
ATOM 675 C C . PHE A 1 83 ? 11.639 2.741 -4.185 1.00 88.88 83 PHE A C 1
ATOM 677 O O . PHE A 1 83 ? 11.753 2.867 -5.402 1.00 88.88 83 PHE A O 1
ATOM 684 N N . TRP A 1 84 ? 12.488 3.315 -3.334 1.00 91.19 84 TRP A N 1
ATOM 685 C CA . TRP A 1 84 ? 13.594 4.162 -3.758 1.00 91.19 84 TRP A CA 1
ATOM 686 C C . TRP A 1 84 ? 14.642 3.380 -4.555 1.00 91.19 84 TRP A C 1
ATOM 688 O O . TRP A 1 84 ? 15.128 3.856 -5.579 1.00 91.19 84 TRP A O 1
ATOM 698 N N . GLU A 1 85 ? 14.962 2.152 -4.150 1.00 88.50 85 GLU A N 1
ATOM 699 C CA . GLU A 1 85 ? 15.825 1.250 -4.924 1.00 88.50 85 GLU A CA 1
ATOM 700 C C . GLU A 1 85 ? 15.233 0.941 -6.308 1.00 88.50 85 GLU A C 1
ATOM 702 O O . GLU A 1 85 ? 15.950 0.986 -7.315 1.00 88.50 85 GLU A O 1
ATOM 707 N N . GLN A 1 86 ? 13.920 0.693 -6.377 1.00 85.75 86 GLN A N 1
ATOM 708 C CA . GLN A 1 86 ? 13.208 0.485 -7.637 1.00 85.75 86 GLN A CA 1
ATOM 709 C C . GLN A 1 86 ? 13.221 1.750 -8.504 1.00 85.75 86 GLN A C 1
ATOM 711 O O . GLN A 1 86 ? 13.473 1.668 -9.705 1.00 85.75 86 GLN A O 1
ATOM 716 N N . PHE A 1 87 ? 13.021 2.927 -7.915 1.00 86.62 87 PHE A N 1
ATOM 717 C CA . PHE A 1 87 ? 13.067 4.206 -8.621 1.00 86.62 87 PHE A CA 1
ATOM 718 C C . PHE A 1 87 ? 14.459 4.478 -9.211 1.00 86.62 87 PHE A C 1
ATOM 720 O O . PHE A 1 87 ? 14.590 4.777 -10.398 1.00 86.62 87 PHE A O 1
ATOM 727 N N . ASN A 1 88 ? 15.520 4.250 -8.434 1.00 86.81 88 ASN A N 1
ATOM 728 C CA . ASN A 1 88 ? 16.904 4.377 -8.901 1.00 86.81 88 ASN A CA 1
ATOM 729 C C . ASN A 1 88 ? 17.317 3.287 -9.907 1.00 86.81 88 ASN A C 1
ATOM 731 O O . ASN A 1 88 ? 18.356 3.401 -10.559 1.00 86.81 88 ASN A O 1
ATOM 735 N N . SER A 1 89 ? 16.535 2.214 -10.062 1.00 80.25 89 SER A N 1
ATOM 736 C CA . SER A 1 89 ? 16.781 1.208 -11.100 1.00 80.25 89 SER A CA 1
ATOM 737 C C . SER A 1 89 ? 16.389 1.672 -12.504 1.00 80.25 89 SER A C 1
ATOM 739 O O . SER A 1 89 ? 16.974 1.204 -13.476 1.00 80.25 89 SER A O 1
ATOM 741 N N . VAL A 1 90 ? 15.476 2.640 -12.624 1.00 81.94 90 VAL A N 1
ATOM 742 C CA . VAL A 1 90 ? 14.975 3.126 -13.916 1.00 81.94 90 VAL A CA 1
ATOM 743 C C . VAL A 1 90 ? 16.086 3.777 -14.763 1.00 81.94 90 VAL A C 1
ATOM 745 O O . VAL A 1 90 ? 16.265 3.362 -15.911 1.00 81.94 90 VAL A O 1
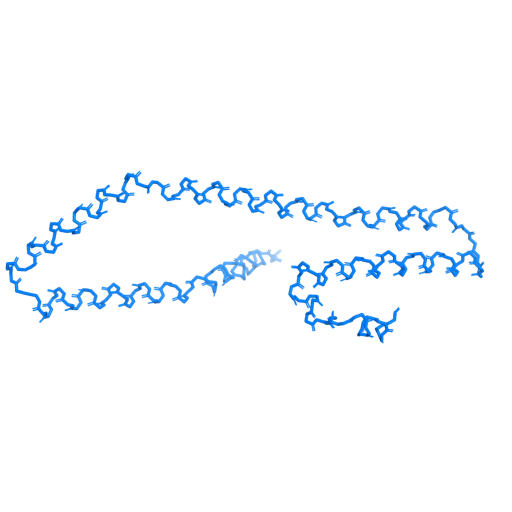ATOM 748 N N . PRO A 1 91 ? 16.923 4.697 -14.232 1.00 80.81 91 PRO A N 1
ATOM 749 C CA . PRO A 1 91 ? 18.073 5.243 -14.962 1.00 80.81 91 PRO A CA 1
ATOM 750 C C . PRO A 1 91 ? 19.068 4.195 -15.478 1.00 80.81 91 PRO A C 1
ATOM 752 O O . PRO A 1 91 ? 19.674 4.410 -16.526 1.00 80.81 91 PRO A O 1
ATOM 755 N N . ARG A 1 92 ? 19.214 3.042 -14.801 1.00 72.06 92 ARG A N 1
ATOM 756 C CA . ARG A 1 92 ? 20.153 1.977 -15.211 1.00 72.06 92 ARG A CA 1
ATOM 757 C C . ARG A 1 92 ? 19.820 1.358 -16.572 1.00 72.06 92 ARG A C 1
ATOM 759 O O . ARG A 1 92 ? 20.680 0.713 -17.156 1.00 72.06 92 ARG A O 1
ATOM 766 N N . ILE A 1 93 ? 18.602 1.543 -17.077 1.00 76.75 93 ILE A N 1
ATOM 767 C CA . ILE A 1 93 ? 18.170 1.059 -18.398 1.00 76.75 93 ILE A CA 1
ATOM 768 C C . ILE A 1 93 ? 18.426 2.120 -19.478 1.00 76.75 93 ILE A C 1
ATOM 770 O O . ILE A 1 93 ? 18.739 1.804 -20.628 1.00 76.75 93 ILE A O 1
ATOM 774 N N . PHE A 1 94 ? 18.381 3.397 -19.097 1.00 82.56 94 PHE A N 1
ATOM 775 C CA . PHE A 1 94 ? 18.690 4.515 -19.985 1.00 82.56 94 PHE A CA 1
ATOM 776 C C . PHE A 1 94 ? 20.194 4.664 -20.245 1.00 82.56 94 PHE A C 1
ATOM 778 O O . PHE A 1 94 ? 20.588 5.001 -21.360 1.00 82.56 94 PHE A O 1
ATOM 785 N N . THR A 1 95 ? 21.047 4.375 -19.259 1.00 86.88 95 THR A N 1
ATOM 786 C CA . THR A 1 95 ? 22.507 4.478 -19.409 1.00 86.88 95 THR A CA 1
ATOM 787 C C . THR A 1 95 ? 23.100 3.590 -20.519 1.00 86.88 95 THR A C 1
ATOM 789 O O . THR A 1 95 ? 23.842 4.133 -21.341 1.00 86.88 95 THR A O 1
ATOM 792 N N . PRO A 1 96 ? 22.786 2.281 -20.647 1.00 84.44 96 PRO A N 1
ATOM 793 C CA . PRO A 1 96 ? 23.298 1.469 -21.751 1.00 84.44 96 PRO A CA 1
ATOM 794 C C . PRO A 1 96 ? 22.689 1.873 -23.097 1.00 84.44 96 PRO A C 1
ATOM 796 O O . PRO A 1 96 ? 23.385 1.841 -24.107 1.00 84.44 96 PRO A O 1
ATOM 799 N N . THR A 1 97 ? 21.429 2.318 -23.114 1.00 86.88 97 THR A N 1
ATOM 800 C CA . THR A 1 97 ? 20.771 2.836 -24.324 1.00 86.88 97 THR A CA 1
ATOM 801 C C . THR A 1 97 ? 21.541 4.032 -24.894 1.00 86.88 97 THR A C 1
ATOM 803 O O . THR A 1 97 ? 21.872 4.062 -26.080 1.00 86.88 97 THR A O 1
ATOM 806 N N . LEU A 1 98 ? 21.916 4.984 -24.036 1.00 88.12 98 LEU A N 1
ATOM 807 C CA . LEU A 1 98 ? 22.706 6.148 -24.435 1.00 88.12 98 LEU A CA 1
ATOM 808 C C . LEU A 1 98 ? 24.132 5.765 -24.867 1.00 88.12 98 LEU A C 1
ATOM 810 O O . LEU A 1 98 ? 24.653 6.316 -25.837 1.00 88.12 98 LEU A O 1
ATOM 814 N N . ALA A 1 99 ? 24.749 4.789 -24.195 1.00 90.06 99 ALA A N 1
ATOM 815 C CA . ALA A 1 99 ? 26.068 4.283 -24.570 1.00 90.06 99 ALA A CA 1
ATOM 816 C C . ALA A 1 99 ? 26.062 3.633 -25.965 1.00 90.06 99 ALA A C 1
ATOM 818 O O . ALA A 1 99 ? 26.945 3.906 -26.775 1.00 90.06 99 ALA A O 1
ATOM 819 N N . VAL A 1 100 ? 25.042 2.829 -26.285 1.00 89.31 100 VAL A N 1
ATOM 820 C CA . VAL A 1 100 ? 24.865 2.212 -27.612 1.00 89.31 100 VAL A CA 1
ATOM 821 C C . VAL A 1 100 ? 24.651 3.272 -28.695 1.00 89.31 100 VAL A C 1
ATOM 823 O O . VAL A 1 100 ? 25.208 3.150 -29.790 1.00 89.31 100 VAL A O 1
ATOM 826 N N . ALA A 1 101 ? 23.897 4.331 -28.387 1.00 87.38 101 ALA A N 1
ATOM 827 C CA . ALA A 1 101 ? 23.693 5.454 -29.296 1.00 87.38 101 ALA A CA 1
ATOM 828 C C . ALA A 1 101 ? 25.001 6.197 -29.619 1.00 87.38 101 ALA A C 1
ATOM 830 O O . ALA A 1 101 ? 25.217 6.577 -30.769 1.00 87.38 101 ALA A O 1
ATOM 831 N N . GLY A 1 102 ? 25.884 6.365 -28.628 1.00 89.00 102 GLY A N 1
ATOM 832 C CA . GLY A 1 102 ? 27.192 7.001 -28.803 1.00 89.00 102 GLY A CA 1
ATOM 833 C C . GLY A 1 102 ? 28.242 6.110 -29.476 1.00 89.00 102 GLY A C 1
ATOM 834 O O . GLY A 1 102 ? 29.039 6.613 -30.269 1.00 89.00 102 GLY A O 1
ATOM 835 N N . ALA A 1 103 ? 28.236 4.804 -29.187 1.00 90.25 103 ALA A N 1
ATOM 836 C CA . ALA A 1 103 ? 29.255 3.857 -29.646 1.00 90.25 103 ALA A CA 1
ATOM 837 C C . ALA A 1 103 ? 29.070 3.420 -31.107 1.00 90.25 103 ALA A C 1
ATOM 839 O O . ALA A 1 103 ? 30.044 3.210 -31.825 1.00 90.25 103 ALA A O 1
ATOM 840 N N . ILE A 1 104 ? 27.824 3.270 -31.562 1.00 88.38 104 ILE A N 1
ATOM 841 C CA . ILE A 1 104 ? 27.520 2.827 -32.924 1.00 88.38 104 ILE A CA 1
ATOM 842 C C . ILE A 1 104 ? 27.089 4.051 -33.726 1.00 88.38 104 ILE A C 1
ATOM 844 O O . ILE A 1 104 ? 25.932 4.453 -33.672 1.00 88.38 104 ILE A O 1
ATOM 848 N N . GLN A 1 105 ? 27.982 4.639 -34.514 1.00 86.38 105 GLN A N 1
ATOM 849 C CA . GLN A 1 105 ? 27.675 5.805 -35.352 1.00 86.38 105 GLN A CA 1
ATOM 850 C C . GLN A 1 105 ? 27.503 5.392 -36.823 1.00 86.38 105 GLN A C 1
ATOM 852 O O . GLN A 1 105 ? 28.079 4.400 -37.263 1.00 86.38 105 GLN A O 1
ATOM 857 N N . GLY A 1 106 ? 26.673 6.116 -37.581 1.00 85.38 106 GLY A N 1
ATOM 858 C CA . GLY A 1 106 ? 26.456 5.873 -39.016 1.00 85.38 106 GLY A CA 1
ATOM 859 C C . GLY A 1 106 ? 25.024 5.499 -39.422 1.00 85.38 106 GLY A C 1
ATOM 860 O O . GLY A 1 106 ? 24.143 5.269 -38.588 1.00 85.38 106 GLY A O 1
ATOM 861 N N . GLU A 1 107 ? 24.795 5.454 -40.735 1.00 87.00 107 GLU A N 1
ATOM 862 C CA . GLU A 1 107 ? 23.496 5.212 -41.376 1.00 87.00 107 GLU A CA 1
ATOM 863 C C . GLU A 1 107 ? 23.313 3.750 -41.830 1.00 87.00 107 GLU A C 1
ATOM 865 O O . GLU A 1 107 ? 24.236 2.934 -41.793 1.00 87.00 107 GLU A O 1
ATOM 870 N N . GLY A 1 108 ? 22.090 3.382 -42.224 1.00 92.25 108 GLY A N 1
ATOM 871 C CA . GLY A 1 108 ? 21.783 2.045 -42.747 1.00 92.25 108 GLY A CA 1
ATOM 872 C C . GLY A 1 108 ? 21.922 0.934 -41.698 1.00 92.25 108 GLY A C 1
ATOM 873 O O . GLY A 1 108 ? 21.139 0.866 -40.746 1.00 92.25 108 GLY A O 1
ATOM 874 N N . ARG A 1 109 ? 22.918 0.050 -41.853 1.00 89.19 109 ARG A N 1
ATOM 875 C CA . ARG A 1 109 ? 23.125 -1.119 -40.973 1.00 89.19 109 ARG A CA 1
ATOM 876 C C . ARG A 1 109 ? 23.425 -0.717 -39.525 1.00 89.19 109 ARG A C 1
ATOM 878 O O . ARG A 1 109 ? 22.873 -1.314 -38.605 1.00 89.19 109 ARG A O 1
ATOM 885 N N . ALA A 1 110 ? 24.235 0.320 -39.312 1.00 88.44 110 ALA A N 1
ATOM 886 C CA . ALA A 1 110 ? 24.559 0.831 -37.977 1.00 88.44 110 ALA A CA 1
ATOM 887 C C . ALA A 1 110 ? 23.313 1.369 -37.244 1.00 88.44 110 ALA A C 1
ATOM 889 O O . ALA A 1 110 ? 23.132 1.142 -36.044 1.00 88.44 110 ALA A O 1
ATOM 890 N N . ARG A 1 111 ? 22.406 2.024 -37.981 1.00 89.19 111 ARG A N 1
ATOM 891 C CA . ARG A 1 111 ? 21.107 2.490 -37.474 1.00 89.19 111 ARG A CA 1
ATOM 892 C C . ARG A 1 111 ? 20.185 1.320 -37.114 1.00 89.19 111 ARG A C 1
ATOM 894 O O . ARG A 1 111 ? 19.526 1.369 -36.077 1.00 89.19 111 ARG A O 1
ATOM 901 N N . ALA A 1 112 ? 20.153 0.268 -37.934 1.00 90.88 112 ALA A N 1
ATOM 902 C CA . ALA A 1 112 ? 19.361 -0.932 -37.659 1.00 90.88 112 ALA A CA 1
ATOM 903 C C . ALA A 1 112 ? 19.829 -1.662 -36.387 1.00 90.88 112 ALA A C 1
ATOM 905 O O . ALA A 1 112 ? 18.997 -2.077 -35.578 1.00 90.88 112 ALA A O 1
ATOM 906 N N . ILE A 1 113 ? 21.147 -1.757 -36.169 1.00 90.88 113 ILE A N 1
ATOM 907 C CA . ILE A 1 113 ? 21.724 -2.369 -34.962 1.00 90.88 113 ILE A CA 1
ATOM 908 C C . ILE A 1 113 ? 21.336 -1.574 -33.706 1.00 90.88 113 ILE A C 1
ATOM 910 O O . ILE A 1 113 ? 20.839 -2.177 -32.755 1.00 90.88 113 ILE A O 1
ATOM 914 N N . ARG A 1 114 ? 21.468 -0.235 -33.716 1.00 92.38 114 ARG A N 1
ATOM 915 C CA . ARG A 1 114 ? 21.049 0.618 -32.583 1.00 92.38 114 ARG A CA 1
ATOM 916 C C . ARG A 1 114 ? 19.584 0.403 -32.212 1.00 92.38 114 ARG A C 1
ATOM 918 O O . ARG A 1 114 ? 19.288 0.041 -31.080 1.00 92.38 114 ARG A O 1
ATOM 925 N N . ARG A 1 115 ? 18.678 0.518 -33.192 1.00 90.44 115 ARG A N 1
ATOM 926 C CA . ARG A 1 115 ? 17.232 0.333 -32.973 1.00 90.44 115 ARG A CA 1
ATOM 927 C C . ARG A 1 115 ? 16.888 -1.057 -32.445 1.00 90.44 115 ARG A C 1
ATOM 929 O O . ARG A 1 115 ? 15.993 -1.191 -31.620 1.00 90.44 115 ARG A O 1
ATOM 936 N N . THR A 1 116 ? 17.575 -2.095 -32.920 1.00 91.75 116 THR A N 1
ATOM 937 C CA . THR A 1 116 ? 17.340 -3.472 -32.459 1.00 91.75 116 THR A CA 1
ATOM 938 C C . THR A 1 116 ? 17.797 -3.654 -31.013 1.00 91.75 116 THR A C 1
ATOM 940 O O . THR A 1 116 ? 17.090 -4.270 -30.219 1.00 91.75 116 THR A O 1
ATOM 943 N N . CYS A 1 117 ? 18.943 -3.073 -30.650 1.00 90.50 117 CYS A N 1
ATOM 944 C CA . CYS A 1 117 ? 19.460 -3.104 -29.285 1.00 90.50 117 CYS A CA 1
ATOM 945 C C . CYS A 1 117 ? 18.532 -2.357 -28.312 1.00 90.50 117 CYS A C 1
ATOM 947 O O . CYS A 1 117 ? 18.115 -2.927 -27.305 1.00 90.50 117 CYS A O 1
ATOM 949 N N . GLU A 1 118 ? 18.114 -1.140 -28.669 1.00 90.19 118 GLU A N 1
ATOM 950 C CA . GLU A 1 118 ? 17.153 -0.335 -27.902 1.00 90.19 118 GLU A CA 1
ATOM 951 C C . GLU A 1 118 ? 15.810 -1.056 -27.727 1.00 90.19 118 GLU A C 1
ATOM 953 O O . GLU A 1 118 ? 15.279 -1.124 -26.619 1.00 90.19 118 GLU A O 1
ATOM 958 N N . ARG A 1 119 ? 15.269 -1.660 -28.797 1.00 89.12 119 ARG A N 1
ATOM 959 C CA . ARG A 1 119 ? 14.035 -2.460 -28.724 1.00 89.12 119 ARG A CA 1
ATOM 960 C C . ARG A 1 119 ? 14.185 -3.662 -27.796 1.00 89.12 119 ARG A C 1
ATOM 962 O O . ARG A 1 119 ? 13.272 -3.920 -27.022 1.00 89.12 119 ARG A O 1
ATOM 969 N N . CYS A 1 120 ? 15.319 -4.363 -27.827 1.00 89.50 120 CYS A N 1
ATOM 970 C CA . CYS A 1 120 ? 15.579 -5.497 -26.936 1.00 89.50 120 CYS A CA 1
ATOM 971 C C . CYS A 1 120 ? 15.636 -5.063 -25.459 1.00 89.50 120 CYS A C 1
ATOM 973 O O . CYS A 1 120 ? 14.990 -5.674 -24.606 1.00 89.50 120 CYS A O 1
ATOM 975 N N . MET A 1 121 ? 16.335 -3.963 -25.159 1.00 89.38 121 MET A N 1
ATOM 976 C CA . MET A 1 121 ? 16.405 -3.399 -23.805 1.00 89.38 121 MET A CA 1
ATOM 977 C C . MET A 1 121 ? 15.026 -2.950 -23.302 1.00 89.38 121 MET A C 1
ATOM 979 O O . MET A 1 121 ? 14.633 -3.290 -22.183 1.00 89.38 121 MET A O 1
ATOM 983 N N . ASN A 1 122 ? 14.260 -2.254 -24.146 1.00 87.75 122 ASN A N 1
ATOM 984 C CA . ASN A 1 122 ? 12.899 -1.823 -23.827 1.00 87.75 122 ASN A CA 1
ATOM 985 C C . ASN A 1 122 ? 11.946 -3.012 -23.638 1.00 87.75 122 ASN A C 1
ATOM 987 O O . ASN A 1 122 ? 11.147 -3.009 -22.704 1.00 87.75 122 ASN A O 1
ATOM 991 N N . ALA A 1 123 ? 12.047 -4.051 -24.471 1.00 88.88 123 ALA A N 1
ATOM 992 C CA . ALA A 1 123 ? 11.249 -5.267 -24.331 1.00 88.88 123 ALA A CA 1
ATOM 993 C C . ALA A 1 123 ? 11.523 -5.964 -22.992 1.00 88.88 123 ALA A C 1
ATOM 995 O O . ALA A 1 123 ? 10.581 -6.309 -22.279 1.00 88.88 123 ALA A O 1
ATOM 996 N N . ASN A 1 124 ? 12.796 -6.101 -22.606 1.00 87.12 124 ASN A N 1
ATOM 997 C CA . ASN A 1 124 ? 13.170 -6.674 -21.314 1.00 87.12 124 ASN A CA 1
ATOM 998 C C . ASN A 1 124 ? 12.604 -5.853 -20.142 1.00 87.12 124 ASN A C 1
ATOM 1000 O O . ASN A 1 124 ? 12.030 -6.414 -19.211 1.00 87.12 124 ASN A O 1
ATOM 1004 N N . PHE A 1 125 ? 12.675 -4.519 -20.218 1.00 87.38 125 PHE A N 1
ATOM 1005 C CA . PHE A 1 125 ? 12.078 -3.647 -19.204 1.00 87.38 125 PHE A CA 1
ATOM 1006 C C . PHE A 1 125 ? 10.560 -3.824 -19.089 1.00 87.38 125 PHE A C 1
ATOM 1008 O O . PHE A 1 125 ? 10.043 -3.925 -17.980 1.00 87.38 125 PHE A O 1
ATOM 1015 N N . ILE A 1 126 ? 9.839 -3.896 -20.212 1.00 87.25 126 ILE A N 1
ATOM 1016 C CA . ILE A 1 126 ? 8.380 -4.076 -20.208 1.00 87.25 126 ILE A CA 1
ATOM 1017 C C . ILE A 1 126 ? 7.997 -5.442 -19.626 1.00 87.25 126 ILE A C 1
ATOM 1019 O O . ILE A 1 126 ? 7.014 -5.532 -18.887 1.00 87.25 126 ILE A O 1
ATOM 1023 N N . ILE A 1 127 ? 8.765 -6.496 -19.913 1.00 87.69 127 ILE A N 1
ATOM 1024 C CA . ILE A 1 127 ? 8.535 -7.836 -19.354 1.00 87.69 127 ILE A CA 1
ATOM 1025 C C . ILE A 1 127 ? 8.689 -7.813 -17.830 1.00 87.69 127 ILE A C 1
ATOM 1027 O O . ILE A 1 127 ? 7.792 -8.272 -17.121 1.00 87.69 127 ILE A O 1
ATOM 1031 N N . GLU A 1 128 ? 9.772 -7.230 -17.313 1.00 87.25 128 GLU A N 1
ATOM 1032 C CA . GLU A 1 128 ? 9.989 -7.125 -15.866 1.00 87.25 128 GLU A CA 1
ATOM 1033 C C . GLU A 1 128 ? 8.963 -6.198 -15.196 1.00 87.25 128 GLU A C 1
ATOM 1035 O O . GLU A 1 128 ? 8.384 -6.539 -14.161 1.00 87.25 128 GLU A O 1
ATOM 1040 N N . ALA A 1 129 ? 8.622 -5.072 -15.828 1.00 85.44 129 ALA A N 1
ATOM 1041 C CA . ALA A 1 129 ? 7.555 -4.192 -15.362 1.00 85.44 129 ALA A CA 1
ATOM 1042 C C . ALA A 1 129 ? 6.198 -4.910 -15.324 1.00 85.44 129 ALA A C 1
ATOM 1044 O O . ALA A 1 129 ? 5.413 -4.672 -14.413 1.00 85.44 129 ALA A O 1
ATOM 1045 N N . SER A 1 130 ? 5.919 -5.829 -16.251 1.00 87.38 130 SER A N 1
ATOM 1046 C CA . SER A 1 130 ? 4.678 -6.621 -16.267 1.00 87.38 130 SER A CA 1
ATOM 1047 C C . SER A 1 130 ? 4.619 -7.675 -15.155 1.00 87.38 130 SER A C 1
ATOM 1049 O O . SER A 1 130 ? 3.533 -8.142 -14.810 1.00 87.38 130 SER A O 1
ATOM 1051 N N . ARG A 1 131 ? 5.759 -8.040 -14.556 1.00 83.31 131 ARG A N 1
ATOM 1052 C CA . ARG A 1 131 ? 5.815 -8.920 -13.376 1.00 83.31 131 ARG A CA 1
ATOM 1053 C C . ARG A 1 131 ? 5.588 -8.152 -12.076 1.00 83.31 131 ARG A C 1
ATOM 1055 O O . ARG A 1 131 ? 4.953 -8.678 -11.168 1.00 83.31 131 ARG A O 1
ATOM 1062 N N . LEU A 1 132 ? 6.081 -6.917 -12.011 1.00 83.75 132 LEU A N 1
ATOM 1063 C CA . LEU A 1 132 ? 6.044 -6.068 -10.815 1.00 83.75 132 LEU A CA 1
ATOM 1064 C C . LEU A 1 132 ? 4.779 -5.200 -10.733 1.00 83.75 132 LEU A C 1
ATOM 1066 O O . LEU A 1 132 ? 4.205 -5.021 -9.661 1.00 83.75 132 LEU A O 1
ATOM 1070 N N . CYS A 1 133 ? 4.326 -4.662 -11.864 1.00 83.75 133 CYS A N 1
ATOM 1071 C CA . CYS A 1 133 ? 3.252 -3.680 -11.938 1.00 83.75 133 CYS A CA 1
ATOM 1072 C C . CYS A 1 133 ? 1.987 -4.295 -12.540 1.00 83.75 133 CYS A C 1
ATOM 1074 O O . CYS A 1 133 ? 1.946 -4.667 -13.714 1.00 83.75 133 CYS A O 1
ATOM 1076 N N . VAL A 1 134 ? 0.894 -4.288 -11.772 1.00 85.38 134 VAL A N 1
ATOM 1077 C CA . VAL A 1 134 ? -0.424 -4.762 -12.235 1.00 85.38 134 VAL A CA 1
ATOM 1078 C C . VAL A 1 134 ? -0.909 -3.980 -13.462 1.00 85.38 134 VAL A C 1
ATOM 1080 O O . VAL A 1 134 ? -1.517 -4.558 -14.358 1.00 85.38 134 VAL A O 1
ATOM 1083 N N . ALA A 1 135 ? -0.597 -2.684 -13.550 1.00 84.75 135 ALA A N 1
ATOM 1084 C CA . ALA A 1 135 ? -0.941 -1.861 -14.710 1.00 84.75 135 ALA A CA 1
ATOM 1085 C C . ALA A 1 135 ? -0.245 -2.341 -15.998 1.00 84.75 135 ALA A C 1
ATOM 1087 O O . ALA A 1 135 ? -0.897 -2.478 -17.033 1.00 84.75 135 ALA A O 1
ATOM 1088 N N . ALA A 1 136 ? 1.053 -2.656 -15.922 1.00 83.56 136 ALA A N 1
ATOM 1089 C CA . ALA A 1 136 ? 1.808 -3.198 -17.050 1.00 83.56 136 ALA A CA 1
ATOM 1090 C C . ALA A 1 136 ? 1.321 -4.611 -17.409 1.00 83.56 136 ALA A C 1
ATOM 1092 O O . ALA A 1 136 ? 1.063 -4.879 -18.578 1.00 83.56 136 ALA A O 1
ATOM 1093 N N . LYS A 1 137 ? 1.044 -5.458 -16.407 1.00 87.25 137 LYS A N 1
ATOM 1094 C CA . LYS A 1 137 ? 0.441 -6.787 -16.601 1.00 87.25 137 LYS A CA 1
ATOM 1095 C C . LYS A 1 137 ? -0.923 -6.730 -17.289 1.00 87.25 137 LYS A C 1
ATOM 1097 O O . LYS A 1 137 ? -1.222 -7.554 -18.144 1.00 87.25 137 LYS A O 1
ATOM 1102 N N . LYS A 1 138 ? -1.763 -5.753 -16.931 1.00 87.81 138 LYS A N 1
ATOM 1103 C CA . LYS A 1 138 ? -3.077 -5.548 -17.557 1.00 87.81 138 LYS A CA 1
ATOM 1104 C C . LYS A 1 138 ? -2.942 -5.077 -19.007 1.00 87.81 138 LYS A C 1
ATOM 1106 O O . LYS A 1 138 ? -3.795 -5.396 -19.828 1.00 87.81 138 LYS A O 1
ATOM 1111 N N . ARG A 1 139 ? -1.885 -4.320 -19.319 1.00 85.69 139 ARG A N 1
ATOM 1112 C CA . ARG A 1 139 ? -1.605 -3.830 -20.672 1.00 85.69 139 ARG A CA 1
ATOM 1113 C C . ARG A 1 139 ? -0.976 -4.899 -21.572 1.00 85.69 139 ARG A C 1
ATOM 1115 O O . ARG A 1 139 ? -1.354 -4.976 -22.735 1.00 85.69 139 ARG A O 1
ATOM 1122 N N . PHE A 1 140 ? -0.068 -5.716 -21.042 1.00 84.00 140 PHE A N 1
ATOM 1123 C CA . PHE A 1 140 ? 0.626 -6.787 -21.761 1.00 84.00 140 PHE A CA 1
ATOM 1124 C C . PHE A 1 140 ? 0.552 -8.110 -20.972 1.00 84.00 140 PHE A C 1
ATOM 1126 O O . PHE A 1 140 ? 1.527 -8.509 -20.334 1.00 84.00 140 PHE A O 1
ATOM 1133 N N . PRO A 1 141 ? -0.604 -8.804 -20.988 1.00 80.94 141 PRO A N 1
ATOM 1134 C CA . PRO A 1 141 ? -0.792 -10.020 -20.195 1.00 80.94 141 PRO A CA 1
ATOM 1135 C C . PRO A 1 141 ? 0.061 -11.201 -20.671 1.00 80.94 141 PRO A C 1
ATOM 1137 O O . PRO A 1 141 ? 0.435 -12.055 -19.871 1.00 80.94 141 PRO A O 1
ATOM 1140 N N . THR A 1 142 ? 0.363 -11.258 -21.970 1.00 84.25 142 THR A N 1
ATOM 1141 C CA . THR A 1 142 ? 1.173 -12.311 -22.591 1.00 84.25 142 THR A CA 1
ATOM 1142 C C . THR A 1 142 ? 2.257 -11.696 -23.470 1.00 84.25 142 THR A C 1
ATOM 1144 O O . THR A 1 142 ? 2.119 -10.581 -23.979 1.00 84.25 142 THR A O 1
ATOM 1147 N N . THR A 1 143 ? 3.336 -12.446 -23.700 1.00 80.38 143 THR A N 1
ATOM 1148 C CA . THR A 1 143 ? 4.416 -12.054 -24.623 1.00 80.38 143 THR A CA 1
ATOM 1149 C C . THR A 1 143 ? 3.917 -11.868 -26.058 1.00 80.38 143 THR A C 1
ATOM 1151 O O . THR A 1 143 ? 4.493 -11.083 -26.806 1.00 80.38 143 THR A O 1
ATOM 1154 N N . GLN A 1 144 ? 2.807 -12.513 -26.434 1.00 82.75 144 GLN A N 1
ATOM 1155 C CA . GLN A 1 144 ? 2.156 -12.306 -27.729 1.00 82.75 144 GLN A CA 1
ATOM 1156 C C . GLN A 1 144 ? 1.584 -10.889 -27.871 1.00 82.75 144 GLN A C 1
ATOM 1158 O O . GLN A 1 144 ? 1.734 -10.282 -28.927 1.00 82.75 144 GLN A O 1
ATOM 1163 N N . HIS A 1 145 ? 1.002 -10.323 -26.809 1.00 83.06 145 HIS A N 1
ATOM 1164 C CA . HIS A 1 145 ? 0.537 -8.932 -26.820 1.00 83.06 145 HIS A CA 1
ATOM 1165 C C . HIS A 1 145 ? 1.689 -7.929 -26.914 1.00 83.06 145 HIS A C 1
ATOM 1167 O O . HIS A 1 145 ? 1.518 -6.864 -27.502 1.00 83.06 145 HIS A O 1
ATOM 1173 N N . LEU A 1 146 ? 2.862 -8.269 -26.369 1.00 82.62 146 LEU A N 1
ATOM 1174 C CA . LEU A 1 146 ? 4.068 -7.463 -26.547 1.00 82.62 146 LEU A CA 1
ATOM 1175 C C . LEU A 1 146 ? 4.533 -7.500 -28.010 1.00 82.62 146 LEU A C 1
ATOM 1177 O O . LEU A 1 146 ? 4.750 -6.450 -28.598 1.00 82.62 146 LEU A O 1
ATOM 1181 N N . ALA A 1 147 ? 4.598 -8.688 -28.618 1.00 85.00 147 ALA A N 1
ATOM 1182 C CA . ALA A 1 147 ? 4.991 -8.847 -30.021 1.00 85.00 147 ALA A CA 1
ATOM 1183 C C . ALA A 1 147 ? 4.033 -8.140 -31.001 1.00 85.00 147 ALA A C 1
ATOM 1185 O O . ALA A 1 147 ? 4.465 -7.629 -32.030 1.00 85.00 147 ALA A O 1
ATOM 1186 N N . GLN A 1 148 ? 2.738 -8.080 -30.674 1.00 84.69 148 GLN A N 1
ATOM 1187 C CA . GLN A 1 148 ? 1.733 -7.337 -31.446 1.00 84.69 148 GLN A CA 1
ATOM 1188 C C . GLN A 1 148 ? 1.879 -5.812 -31.330 1.00 84.69 148 GLN A C 1
ATOM 1190 O O . GLN A 1 148 ? 1.372 -5.091 -32.186 1.00 84.69 148 GLN A O 1
ATOM 1195 N N . ALA A 1 149 ? 2.545 -5.312 -30.287 1.00 82.44 149 ALA A N 1
ATOM 1196 C CA . ALA A 1 149 ? 2.696 -3.883 -30.034 1.00 82.44 149 ALA A CA 1
ATOM 1197 C C . ALA A 1 149 ? 3.918 -3.246 -30.722 1.00 82.44 149 ALA A C 1
ATOM 1199 O O . ALA A 1 149 ? 3.995 -2.017 -30.762 1.00 82.44 149 ALA A O 1
ATOM 1200 N N . GLY A 1 150 ? 4.829 -4.048 -31.290 1.00 76.25 150 GLY A N 1
ATOM 1201 C CA . GLY A 1 150 ? 6.018 -3.587 -32.028 1.00 76.25 150 GLY A CA 1
ATOM 1202 C C . GLY A 1 150 ? 7.329 -3.818 -31.292 1.00 76.25 150 GLY A C 1
ATOM 1203 O O . GLY A 1 150 ? 8.312 -3.106 -31.610 1.00 76.25 150 GLY A O 1
#

Organism: Taenia asiatica (NCBI:txid60517)